Protein AF-A0A3A6TSB0-F1 (afdb_monomer_lite)

Sequence (79 aa):
MPNIEPLTRVATVFAHWRINKPSRGTKIPNTLREQATSLLEHYSSSQICTALRISGSQFKQWCQVSNSAESITDFIELP

pLDDT: mean 76.09, std 13.25, range [40.59, 89.19]

Structure (mmCIF, N/CA/C/O backbone):
data_AF-A0A3A6TSB0-F1
#
_entry.id   AF-A0A3A6TSB0-F1
#
loop_
_atom_site.group_PDB
_atom_site.id
_atom_site.type_symbol
_atom_site.label_atom_id
_atom_site.label_alt_id
_atom_site.label_comp_id
_atom_site.label_asym_id
_atom_site.label_entity_id
_atom_site.label_seq_id
_atom_site.pdbx_PDB_ins_code
_atom_site.Cartn_x
_atom_site.Cartn_y
_atom_site.Cartn_z
_atom_site.occupancy
_atom_site.B_iso_or_equiv
_atom_site.auth_seq_id
_atom_site.auth_comp_id
_atom_site.auth_asym_id
_atom_site.auth_atom_id
_atom_site.pdbx_PDB_model_num
ATOM 1 N N . MET A 1 1 ? -5.512 -18.969 12.804 1.00 40.59 1 MET A N 1
ATOM 2 C CA . MET A 1 1 ? -4.482 -18.945 11.744 1.00 40.59 1 MET A CA 1
ATOM 3 C C . MET A 1 1 ? -4.729 -17.701 10.914 1.00 40.59 1 MET A C 1
ATOM 5 O O . MET A 1 1 ? -5.799 -17.626 10.322 1.00 40.59 1 MET A O 1
ATOM 9 N N . PRO A 1 2 ? -3.862 -16.677 10.954 1.00 49.59 2 PRO A N 1
ATOM 10 C CA . PRO A 1 2 ? -4.091 -15.489 10.152 1.00 49.59 2 PRO A CA 1
ATOM 11 C C . PRO A 1 2 ? -3.947 -15.907 8.688 1.00 49.59 2 PRO A C 1
ATOM 13 O O . PRO A 1 2 ? -2.937 -16.472 8.279 1.00 49.59 2 PRO A O 1
ATOM 16 N N . ASN A 1 3 ? -5.011 -15.704 7.930 1.00 56.31 3 ASN A N 1
ATOM 17 C CA . ASN A 1 3 ? -5.084 -15.938 6.501 1.00 56.31 3 ASN A CA 1
ATOM 18 C C . ASN A 1 3 ? -4.130 -14.933 5.824 1.00 56.31 3 ASN A C 1
ATOM 20 O O . ASN A 1 3 ? -4.553 -13.838 5.502 1.00 56.31 3 ASN A O 1
ATOM 24 N N . ILE A 1 4 ? -2.818 -15.193 5.754 1.00 60.00 4 ILE A N 1
ATOM 25 C CA . ILE A 1 4 ? -1.796 -14.243 5.237 1.00 60.00 4 ILE A CA 1
ATOM 26 C C . ILE A 1 4 ? -1.561 -14.430 3.718 1.00 60.00 4 ILE A C 1
ATOM 28 O O . ILE A 1 4 ? -0.808 -13.680 3.088 1.00 60.00 4 ILE A O 1
ATOM 32 N N . GLU A 1 5 ? -2.226 -15.405 3.096 1.00 76.94 5 GLU A N 1
ATOM 33 C CA . GLU A 1 5 ? -2.038 -15.743 1.679 1.00 76.94 5 GLU A CA 1
ATOM 34 C C . GLU A 1 5 ? -2.354 -14.594 0.701 1.00 76.94 5 GLU A C 1
ATOM 36 O O . GLU A 1 5 ? -1.520 -14.320 -0.169 1.00 76.94 5 GLU A O 1
ATOM 41 N N . PRO A 1 6 ? -3.477 -13.854 0.840 1.00 80.00 6 PRO A N 1
ATOM 42 C CA . PRO A 1 6 ? -3.818 -12.769 -0.083 1.00 80.00 6 PRO A CA 1
ATOM 43 C C . PRO A 1 6 ? -2.789 -11.637 -0.044 1.00 80.00 6 PRO A C 1
ATOM 45 O O . PRO A 1 6 ? -2.333 -11.154 -1.081 1.00 80.00 6 PRO A O 1
ATOM 48 N N . LEU A 1 7 ? -2.375 -11.251 1.165 1.00 83.44 7 LEU A N 1
ATOM 49 C CA . LEU A 1 7 ? -1.450 -10.147 1.386 1.00 83.44 7 LEU A CA 1
ATOM 50 C C . LEU A 1 7 ? -0.051 -10.460 0.839 1.00 83.44 7 LEU A C 1
ATOM 52 O O . LEU A 1 7 ? 0.550 -9.630 0.157 1.00 83.44 7 LEU A O 1
ATOM 56 N N . THR A 1 8 ? 0.447 -11.673 1.090 1.00 84.44 8 THR A N 1
ATOM 57 C CA . THR A 1 8 ? 1.760 -12.126 0.596 1.00 84.44 8 THR A CA 1
ATOM 58 C C . THR A 1 8 ? 1.775 -12.245 -0.919 1.00 84.44 8 THR A C 1
ATOM 60 O O . THR A 1 8 ? 2.746 -11.839 -1.567 1.00 84.44 8 THR A O 1
ATOM 63 N N . ARG A 1 9 ? 0.685 -12.746 -1.509 1.00 86.50 9 ARG A N 1
ATOM 64 C CA . ARG A 1 9 ? 0.545 -12.829 -2.962 1.00 86.50 9 ARG A CA 1
ATOM 65 C C . ARG A 1 9 ? 0.623 -11.442 -3.589 1.00 86.50 9 ARG A C 1
ATOM 67 O O . ARG A 1 9 ? 1.468 -11.230 -4.455 1.00 86.50 9 ARG A O 1
ATOM 74 N N . VAL A 1 10 ? -0.173 -10.481 -3.114 1.00 86.81 10 VAL A N 1
ATOM 75 C CA . VAL A 1 10 ? -0.140 -9.100 -3.628 1.00 86.81 10 VAL A CA 1
ATOM 76 C C . VAL A 1 10 ? 1.238 -8.469 -3.413 1.00 86.81 10 VAL A C 1
ATOM 78 O O . VAL A 1 10 ? 1.796 -7.896 -4.349 1.00 86.81 10 VAL A O 1
ATOM 81 N N . ALA A 1 11 ? 1.851 -8.642 -2.238 1.00 86.56 11 ALA A N 1
ATOM 82 C CA . ALA A 1 11 ? 3.211 -8.167 -1.974 1.00 86.56 11 ALA A CA 1
ATOM 83 C C . ALA A 1 11 ? 4.241 -8.735 -2.972 1.00 86.56 11 ALA A C 1
ATOM 85 O O . ALA A 1 11 ? 5.122 -8.005 -3.437 1.00 86.56 11 ALA A O 1
ATOM 86 N N . THR A 1 12 ? 4.091 -10.002 -3.364 1.00 87.44 12 THR A N 1
ATOM 87 C CA . THR A 1 12 ? 4.941 -10.660 -4.367 1.00 87.44 12 THR A CA 1
ATOM 88 C C . THR A 1 12 ? 4.741 -10.057 -5.756 1.00 87.44 12 THR A C 1
ATOM 90 O O . THR A 1 12 ? 5.725 -9.743 -6.426 1.00 87.44 12 THR A O 1
ATOM 93 N N . VAL A 1 13 ? 3.497 -9.797 -6.176 1.00 87.19 13 VAL A N 1
ATOM 94 C CA . VAL A 1 13 ? 3.231 -9.123 -7.463 1.00 87.19 13 VAL A CA 1
ATOM 95 C C . VAL A 1 13 ? 3.815 -7.703 -7.463 1.00 87.19 13 VAL A C 1
ATOM 97 O O . VAL A 1 13 ? 4.446 -7.297 -8.439 1.00 87.19 13 VAL A O 1
ATOM 100 N N . PHE A 1 14 ? 3.703 -6.964 -6.353 1.00 86.44 14 PHE A N 1
ATOM 101 C CA . PHE A 1 14 ? 4.346 -5.653 -6.193 1.00 86.44 14 PHE A CA 1
ATOM 102 C C . PHE A 1 14 ? 5.874 -5.738 -6.294 1.00 86.44 14 PHE A C 1
ATOM 104 O O . PHE A 1 14 ? 6.501 -4.876 -6.916 1.00 86.44 14 PHE A O 1
ATOM 111 N N . ALA A 1 15 ? 6.490 -6.759 -5.693 1.00 86.62 15 ALA A N 1
ATOM 112 C CA . ALA A 1 15 ? 7.926 -6.995 -5.802 1.00 86.62 15 ALA A CA 1
ATOM 113 C C . ALA A 1 15 ? 8.334 -7.307 -7.252 1.00 86.62 15 ALA A C 1
ATOM 115 O O . ALA A 1 15 ? 9.239 -6.659 -7.778 1.00 86.62 15 ALA A O 1
ATOM 116 N N . HIS A 1 16 ? 7.613 -8.206 -7.927 1.00 86.56 16 HIS A N 1
ATOM 117 C CA . HIS A 1 16 ? 7.826 -8.529 -9.341 1.00 86.56 16 HIS A CA 1
ATOM 118 C C . HIS A 1 16 ? 7.691 -7.304 -10.245 1.00 86.56 16 HIS A C 1
ATOM 120 O O . HIS A 1 16 ? 8.526 -7.094 -11.126 1.00 86.56 16 HIS A O 1
ATOM 126 N N . TRP A 1 17 ? 6.679 -6.468 -10.012 1.00 84.44 17 TRP A N 1
ATOM 127 C CA . TRP A 1 17 ? 6.492 -5.229 -10.759 1.00 84.44 17 TRP A CA 1
ATOM 128 C C . TRP A 1 17 ? 7.637 -4.239 -10.535 1.00 84.44 17 TRP A C 1
ATOM 130 O O . TRP A 1 17 ? 8.086 -3.612 -11.490 1.00 84.44 17 TRP A O 1
ATOM 140 N N . ARG A 1 18 ? 8.159 -4.111 -9.306 1.00 83.12 18 ARG A N 1
ATOM 141 C CA . ARG A 1 18 ? 9.326 -3.251 -9.034 1.00 83.12 18 ARG A CA 1
ATOM 142 C C . ARG A 1 18 ? 10.569 -3.711 -9.790 1.00 83.12 18 ARG A C 1
ATOM 144 O O . ARG A 1 18 ? 11.311 -2.859 -10.268 1.00 83.12 18 ARG A O 1
ATOM 151 N N . ILE A 1 19 ? 10.784 -5.023 -9.885 1.00 83.88 19 ILE A N 1
ATOM 152 C CA . ILE A 1 19 ? 11.921 -5.614 -10.607 1.00 83.88 19 ILE A CA 1
ATOM 153 C C . ILE A 1 19 ? 11.764 -5.404 -12.119 1.00 83.88 19 ILE A C 1
ATOM 155 O O . ILE A 1 19 ? 12.725 -5.053 -12.792 1.00 83.88 19 ILE A O 1
ATOM 159 N N . ASN A 1 20 ? 10.543 -5.546 -12.639 1.00 82.06 20 ASN A N 1
ATOM 160 C CA . ASN A 1 20 ? 10.223 -5.369 -14.060 1.00 82.06 20 ASN A CA 1
ATOM 161 C C . ASN A 1 20 ? 9.864 -3.919 -14.436 1.00 82.06 20 ASN A C 1
ATOM 163 O O . ASN A 1 20 ? 9.332 -3.670 -15.519 1.00 82.06 20 ASN A O 1
ATOM 167 N N . LYS A 1 21 ? 10.102 -2.943 -13.551 1.00 77.38 21 LYS A N 1
ATOM 168 C CA . LYS A 1 21 ? 9.688 -1.556 -13.778 1.00 77.38 21 LYS A CA 1
ATOM 169 C C . LYS A 1 21 ? 10.529 -0.933 -14.906 1.00 77.38 21 LYS A C 1
ATOM 171 O O . LYS A 1 21 ? 11.739 -0.804 -14.741 1.00 77.38 21 LYS A O 1
ATOM 176 N N . PRO A 1 22 ? 9.907 -0.448 -15.998 1.00 67.00 22 PRO A N 1
ATOM 177 C CA . PRO A 1 22 ? 10.639 0.024 -17.176 1.00 67.00 22 PRO A CA 1
ATOM 178 C C . PRO A 1 22 ? 11.374 1.356 -16.961 1.00 67.00 22 PRO A C 1
ATOM 180 O O . PRO A 1 22 ? 12.306 1.666 -17.694 1.00 67.00 22 PRO A O 1
ATOM 183 N N . SER A 1 23 ? 10.985 2.176 -15.975 1.00 67.25 23 SER A N 1
ATOM 184 C CA . SER A 1 23 ? 11.683 3.437 -15.688 1.00 67.25 23 SER A CA 1
ATOM 185 C C . SER A 1 23 ? 11.393 3.949 -14.281 1.00 67.25 23 SER A C 1
ATOM 187 O O . SER A 1 23 ? 10.276 3.779 -13.807 1.00 67.25 23 SER A O 1
ATOM 189 N N . ARG A 1 24 ? 12.335 4.623 -13.596 1.00 62.66 24 ARG A N 1
ATOM 190 C CA . ARG A 1 24 ? 12.202 5.040 -12.173 1.00 62.66 24 ARG A CA 1
ATOM 191 C C . ARG A 1 24 ? 10.942 5.875 -11.857 1.00 62.66 24 ARG A C 1
ATOM 193 O O . ARG A 1 24 ? 10.466 5.822 -10.723 1.00 62.66 24 ARG A O 1
ATOM 200 N N . GLY A 1 25 ? 10.328 6.525 -12.846 1.00 64.62 25 GLY A N 1
ATOM 201 C CA . GLY A 1 25 ? 9.096 7.317 -12.708 1.00 64.62 25 GLY A CA 1
ATOM 202 C C . GLY A 1 25 ? 7.772 6.592 -12.988 1.00 64.62 25 GLY A C 1
ATOM 203 O O . GLY A 1 25 ? 6.717 7.193 -12.798 1.00 64.62 25 GLY A O 1
ATOM 204 N N . THR A 1 26 ? 7.775 5.324 -13.421 1.00 67.25 26 THR A N 1
ATOM 205 C CA . THR A 1 26 ? 6.521 4.633 -13.775 1.00 67.25 26 THR A CA 1
ATOM 206 C C . THR A 1 26 ? 5.616 4.505 -12.552 1.00 67.25 26 THR A C 1
ATOM 208 O O . THR A 1 26 ? 6.021 3.969 -11.511 1.00 67.25 26 THR A O 1
ATOM 211 N N . LYS A 1 27 ? 4.3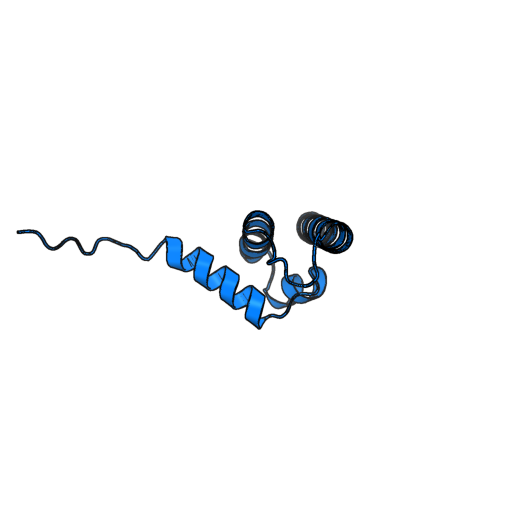98 5.039 -12.682 1.00 72.81 27 LYS A N 1
ATOM 212 C CA . LYS A 1 27 ? 3.341 4.952 -11.675 1.00 72.81 27 LYS A CA 1
ATOM 213 C C . LYS A 1 27 ? 2.956 3.486 -11.471 1.00 72.81 27 LYS A C 1
ATOM 215 O O . LYS A 1 27 ? 2.954 2.715 -12.426 1.00 72.81 27 LYS A O 1
ATOM 220 N N . ILE A 1 28 ? 2.608 3.118 -10.238 1.00 82.06 28 ILE A N 1
ATOM 221 C CA . ILE A 1 28 ? 2.058 1.787 -9.950 1.00 82.06 28 ILE A CA 1
ATOM 222 C C . ILE A 1 28 ? 0.781 1.623 -10.786 1.00 82.06 28 ILE A C 1
ATOM 224 O O . ILE A 1 28 ? -0.055 2.536 -10.729 1.00 82.06 28 ILE A O 1
ATOM 228 N N . PRO A 1 29 ? 0.648 0.546 -11.580 1.00 82.69 29 PRO A N 1
ATOM 229 C CA . PRO A 1 29 ? -0.512 0.314 -12.429 1.00 82.69 29 PRO A CA 1
ATOM 230 C C . PRO A 1 29 ? -1.781 0.204 -11.586 1.00 82.69 29 PRO A C 1
ATOM 232 O O . PRO A 1 29 ? -1.738 -0.263 -10.448 1.00 82.69 29 PRO A O 1
ATOM 235 N N . ASN A 1 30 ? -2.906 0.644 -12.148 1.00 81.56 30 ASN A N 1
ATOM 236 C CA . ASN A 1 30 ? -4.186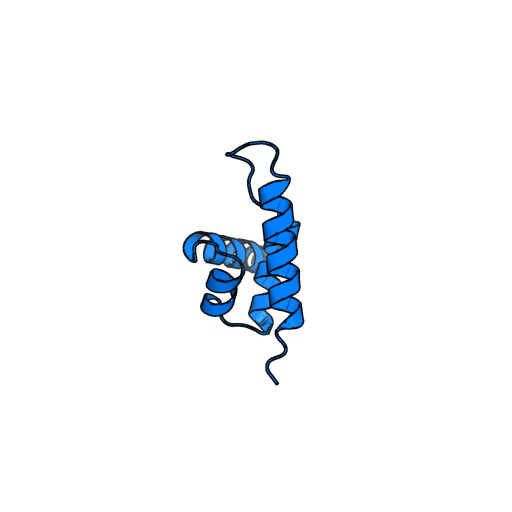 0.674 -11.438 1.00 81.56 30 ASN A CA 1
ATOM 237 C C . ASN A 1 30 ? -4.604 -0.715 -10.944 1.00 81.56 30 ASN A C 1
ATOM 239 O O . ASN A 1 30 ? -5.035 -0.825 -9.807 1.00 81.56 30 ASN A O 1
ATOM 243 N N . THR A 1 31 ? -4.317 -1.770 -11.710 1.00 83.19 31 THR A N 1
ATOM 244 C CA . THR A 1 31 ? -4.570 -3.165 -11.314 1.00 83.19 31 THR A CA 1
ATOM 245 C C . THR A 1 31 ? -3.926 -3.536 -9.974 1.00 83.19 31 THR A C 1
ATOM 247 O O . THR A 1 31 ? -4.538 -4.196 -9.142 1.00 83.19 31 THR A O 1
ATOM 250 N N . LEU A 1 32 ? -2.696 -3.075 -9.714 1.00 84.81 32 LEU A N 1
ATOM 251 C CA . LEU A 1 32 ? -2.022 -3.292 -8.430 1.00 84.81 32 LEU A CA 1
ATOM 252 C C . LEU A 1 32 ? -2.624 -2.448 -7.305 1.00 84.81 32 LEU A C 1
ATOM 254 O O . LEU A 1 32 ? -2.640 -2.881 -6.154 1.00 84.81 32 LEU A O 1
ATOM 258 N N . ARG A 1 33 ? -3.110 -1.245 -7.623 1.00 86.94 33 ARG A N 1
ATOM 259 C CA . ARG A 1 33 ? -3.781 -0.382 -6.643 1.00 86.94 33 ARG A CA 1
ATOM 260 C C . ARG A 1 33 ? -5.100 -0.997 -6.207 1.00 86.94 33 ARG A C 1
ATOM 262 O O . ARG A 1 33 ? -5.323 -1.078 -5.011 1.00 86.94 33 ARG A O 1
ATOM 269 N N . GLU A 1 34 ? -5.896 -1.485 -7.152 1.00 85.62 34 GLU A N 1
ATOM 270 C CA . GLU A 1 34 ? -7.169 -2.168 -6.899 1.00 85.62 34 GLU A CA 1
ATOM 271 C C . GLU A 1 34 ? -6.975 -3.412 -6.030 1.00 85.62 34 GLU A C 1
ATOM 273 O O . GLU A 1 34 ? -7.691 -3.603 -5.049 1.00 85.62 34 GLU A O 1
ATOM 278 N N . GLN A 1 35 ? -5.946 -4.219 -6.314 1.00 85.62 35 GLN A N 1
ATOM 279 C CA . GLN A 1 35 ? -5.611 -5.354 -5.451 1.00 85.62 35 GLN A CA 1
ATOM 280 C C . GLN A 1 35 ? -5.222 -4.912 -4.039 1.00 85.62 35 GLN A C 1
ATOM 282 O O . GLN A 1 35 ? -5.616 -5.549 -3.068 1.00 85.62 35 GLN A O 1
ATOM 287 N N . ALA A 1 36 ? -4.478 -3.814 -3.901 1.00 86.56 36 ALA A N 1
ATOM 288 C CA . ALA A 1 36 ? -4.122 -3.282 -2.593 1.00 86.56 36 ALA A CA 1
ATOM 289 C C . ALA A 1 36 ? -5.338 -2.713 -1.838 1.00 86.56 36 ALA A C 1
ATOM 291 O O . ALA A 1 36 ? -5.419 -2.878 -0.623 1.00 86.56 36 ALA A O 1
ATOM 292 N N . THR A 1 37 ? -6.276 -2.052 -2.523 1.00 85.88 37 THR A N 1
ATOM 293 C CA . THR A 1 37 ? -7.490 -1.496 -1.905 1.00 85.88 37 THR A CA 1
ATOM 294 C C . THR A 1 37 ? -8.514 -2.575 -1.565 1.00 85.88 37 THR A C 1
ATOM 296 O O . THR A 1 37 ? -9.176 -2.451 -0.545 1.00 85.88 37 THR A O 1
ATOM 299 N N . SER A 1 38 ? -8.610 -3.659 -2.341 1.00 85.25 38 SER A N 1
ATOM 300 C CA . SER A 1 38 ? -9.483 -4.799 -2.012 1.00 85.25 38 SER A CA 1
ATOM 301 C C . SER A 1 38 ? -9.009 -5.543 -0.755 1.00 85.25 38 SER A C 1
ATOM 303 O O . SER A 1 38 ? -9.815 -6.003 0.044 1.00 85.25 38 SER A O 1
ATOM 305 N N . LEU A 1 39 ? -7.699 -5.555 -0.475 1.00 85.00 39 LEU A N 1
ATOM 306 C CA . LEU A 1 39 ? -7.187 -6.067 0.803 1.00 85.00 39 LEU A CA 1
ATOM 307 C C . LEU A 1 39 ? -7.698 -5.271 2.016 1.00 85.00 39 LEU A C 1
ATOM 309 O O . LEU A 1 39 ? -7.669 -5.791 3.130 1.00 85.00 39 LEU A O 1
ATOM 313 N N . LEU A 1 40 ? -8.177 -4.037 1.835 1.00 83.88 40 LEU A N 1
ATOM 314 C CA . LEU A 1 40 ? -8.713 -3.227 2.929 1.00 83.88 40 LEU A CA 1
ATOM 315 C C . LEU A 1 40 ? -9.991 -3.826 3.544 1.00 83.88 40 LEU A C 1
ATOM 317 O O . LEU A 1 40 ? -10.310 -3.516 4.688 1.00 83.88 40 LEU A O 1
ATOM 321 N N . GLU A 1 41 ? -10.691 -4.705 2.821 1.00 82.38 41 GLU A N 1
ATOM 322 C CA . GLU A 1 41 ? -11.878 -5.417 3.321 1.00 82.38 41 GLU A CA 1
ATOM 323 C C . GLU A 1 41 ? -11.533 -6.440 4.416 1.00 82.38 41 GLU A C 1
ATOM 325 O O . GLU A 1 41 ? -12.382 -6.819 5.222 1.00 82.38 41 GLU A O 1
ATOM 330 N N . HIS A 1 42 ? -10.274 -6.886 4.466 1.00 83.50 42 HIS A N 1
ATOM 331 C CA . HIS A 1 42 ? -9.827 -7.964 5.352 1.00 83.50 42 HIS A CA 1
ATOM 332 C C . HIS A 1 42 ? -8.621 -7.597 6.226 1.00 83.50 42 HIS A C 1
ATOM 334 O O . HIS A 1 42 ? -8.361 -8.273 7.224 1.00 83.50 42 HIS A O 1
ATOM 340 N N . TYR A 1 43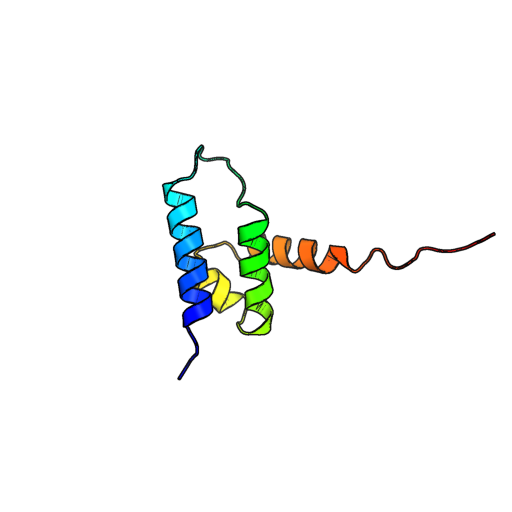 ? -7.881 -6.542 5.879 1.00 84.88 43 TYR A N 1
ATOM 341 C CA . TYR A 1 43 ? -6.677 -6.114 6.587 1.00 84.88 43 TYR A CA 1
ATOM 342 C C . TYR A 1 43 ? -6.686 -4.616 6.854 1.00 84.88 43 TYR A C 1
ATOM 344 O O . TYR A 1 43 ? -7.200 -3.810 6.082 1.00 84.88 43 TYR A O 1
ATOM 352 N N . SER A 1 44 ? -6.010 -4.222 7.931 1.00 85.38 44 SER A N 1
ATOM 353 C CA . SER A 1 44 ? -5.794 -2.807 8.215 1.00 85.38 44 SER A CA 1
ATOM 354 C C . SER A 1 44 ? -4.813 -2.174 7.222 1.00 85.38 44 SER A C 1
ATOM 356 O O . SER A 1 44 ? -3.835 -2.795 6.789 1.00 85.38 44 SER A O 1
ATOM 358 N N . SER A 1 45 ? -4.994 -0.882 6.942 1.00 85.06 45 SER A N 1
ATOM 359 C CA . SER A 1 45 ? -4.099 -0.102 6.077 1.00 85.06 45 SER A CA 1
ATOM 360 C C . SER A 1 45 ? -2.632 -0.192 6.500 1.00 85.06 45 SER A C 1
ATOM 362 O O . SER A 1 45 ? -1.747 -0.197 5.650 1.00 85.06 45 SER A O 1
ATOM 364 N N . SER A 1 46 ? -2.360 -0.289 7.806 1.00 84.81 46 SER A N 1
ATOM 365 C CA . SER A 1 46 ? -1.001 -0.408 8.345 1.00 84.81 46 SER A CA 1
ATOM 366 C C . SER A 1 46 ? -0.347 -1.745 7.972 1.00 84.81 46 SER A C 1
ATOM 368 O O . SER A 1 46 ? 0.798 -1.769 7.510 1.00 84.81 46 SER A O 1
ATOM 370 N N . GLN A 1 47 ? -1.090 -2.854 8.083 1.00 86.19 47 GLN A N 1
ATOM 371 C CA . GLN A 1 47 ? -0.618 -4.182 7.669 1.00 86.19 47 GLN A CA 1
ATOM 372 C C . GLN A 1 47 ? -0.340 -4.225 6.164 1.00 86.19 47 GLN A C 1
ATOM 374 O O . GLN A 1 47 ? 0.704 -4.725 5.744 1.00 86.19 47 GLN A O 1
ATOM 379 N N . ILE A 1 48 ? -1.229 -3.631 5.365 1.00 87.56 48 ILE A N 1
ATOM 380 C CA . ILE A 1 48 ? -1.081 -3.541 3.909 1.00 87.56 48 ILE A CA 1
ATOM 381 C C . ILE A 1 48 ? 0.142 -2.696 3.548 1.00 87.56 48 ILE A C 1
ATOM 383 O O . ILE A 1 48 ? 1.007 -3.149 2.801 1.00 87.56 48 ILE A O 1
ATOM 387 N N . CYS A 1 49 ? 0.280 -1.499 4.118 1.00 89.19 49 CYS A N 1
ATOM 388 C CA . CYS A 1 49 ? 1.416 -0.621 3.831 1.00 89.19 49 CYS A CA 1
ATOM 389 C C . CYS A 1 49 ? 2.756 -1.271 4.189 1.00 89.19 49 CYS A C 1
ATOM 391 O O . CYS A 1 49 ? 3.712 -1.178 3.413 1.00 89.19 49 CYS A O 1
ATOM 393 N N . THR A 1 50 ? 2.806 -1.965 5.328 1.00 86.56 50 THR A N 1
ATOM 394 C CA . THR A 1 50 ? 4.004 -2.676 5.789 1.00 86.56 50 THR A CA 1
ATOM 395 C C . THR A 1 50 ? 4.358 -3.825 4.846 1.00 86.56 50 THR A C 1
ATOM 397 O O . THR A 1 50 ? 5.501 -3.912 4.396 1.00 86.56 50 THR A O 1
ATOM 400 N N . ALA A 1 51 ? 3.386 -4.661 4.470 1.00 86.12 51 ALA A N 1
ATOM 401 C CA . ALA A 1 51 ? 3.622 -5.805 3.590 1.00 86.12 51 ALA A CA 1
ATOM 402 C C . ALA A 1 51 ? 3.963 -5.394 2.148 1.00 86.12 51 ALA A C 1
ATOM 404 O O . ALA A 1 51 ? 4.889 -5.934 1.544 1.00 86.12 51 ALA A O 1
ATOM 405 N N . LEU A 1 52 ? 3.261 -4.402 1.594 1.00 84.88 52 LEU A N 1
ATOM 406 C CA . LEU A 1 52 ? 3.488 -3.931 0.227 1.00 84.88 52 LEU A CA 1
ATOM 407 C C . LEU A 1 52 ? 4.697 -2.982 0.127 1.00 84.88 52 LEU A C 1
ATOM 409 O O . LEU A 1 52 ? 5.151 -2.686 -0.984 1.00 84.88 52 LEU A O 1
ATOM 413 N N . ARG A 1 53 ? 5.255 -2.517 1.258 1.00 84.69 53 ARG A N 1
ATOM 414 C CA . ARG A 1 53 ? 6.324 -1.499 1.346 1.00 84.69 53 ARG A CA 1
ATOM 415 C C . ARG A 1 53 ? 5.966 -0.228 0.571 1.00 84.69 53 ARG A C 1
ATOM 417 O O . ARG A 1 53 ? 6.733 0.247 -0.272 1.00 84.69 53 ARG A O 1
ATOM 424 N N . ILE A 1 54 ? 4.763 0.283 0.811 1.00 83.94 54 ILE A N 1
ATOM 425 C CA . ILE A 1 54 ? 4.229 1.501 0.187 1.00 83.94 54 ILE A CA 1
ATOM 426 C C . ILE A 1 54 ? 3.974 2.568 1.250 1.00 83.94 54 ILE A C 1
ATOM 428 O O . ILE A 1 54 ? 3.708 2.261 2.409 1.00 83.94 54 ILE A O 1
ATOM 432 N N . SER A 1 55 ? 4.053 3.837 0.857 1.00 84.44 55 SER A N 1
ATOM 433 C CA . SER A 1 55 ? 3.733 4.946 1.753 1.00 84.44 55 SER A CA 1
ATOM 434 C C . SER A 1 55 ? 2.234 4.973 2.048 1.00 84.44 55 SER A C 1
ATOM 436 O O . SER A 1 55 ? 1.426 4.960 1.117 1.00 84.44 55 SER A O 1
ATOM 438 N N . GLY A 1 56 ? 1.864 5.102 3.325 1.00 80.75 56 GLY A N 1
ATOM 439 C CA . GLY A 1 56 ? 0.460 5.213 3.738 1.00 80.75 56 GLY A CA 1
ATOM 440 C C . GLY A 1 56 ? -0.280 6.384 3.087 1.00 80.75 56 GLY A C 1
ATOM 441 O O . GLY A 1 56 ? -1.465 6.273 2.798 1.00 80.75 56 GLY A O 1
ATOM 442 N N . SER A 1 57 ? 0.426 7.471 2.763 1.00 82.19 57 SER A N 1
ATOM 443 C CA . SER A 1 57 ? -0.112 8.597 1.992 1.00 82.19 57 SER A CA 1
ATOM 444 C C . SER A 1 57 ? -0.516 8.206 0.566 1.00 82.19 57 SER A C 1
ATOM 446 O O . SER A 1 57 ? -1.624 8.526 0.142 1.00 82.19 57 SER A O 1
ATOM 448 N N . GLN A 1 58 ? 0.332 7.465 -0.158 1.00 83.31 58 GLN A N 1
ATOM 449 C CA . GLN A 1 58 ? -0.005 6.962 -1.495 1.00 83.31 58 GLN A CA 1
ATOM 450 C C . GLN A 1 58 ? -1.142 5.945 -1.445 1.00 83.31 58 GLN A C 1
ATOM 452 O O . GLN A 1 58 ? -2.047 5.998 -2.270 1.00 83.31 58 GLN A O 1
ATOM 457 N N . PHE A 1 59 ? -1.124 5.054 -0.456 1.00 86.25 59 PHE A N 1
ATOM 458 C CA . PHE A 1 59 ? -2.182 4.067 -0.281 1.00 86.25 59 PHE A CA 1
ATOM 459 C C . PHE A 1 59 ? -3.536 4.722 0.028 1.00 86.25 59 PHE A C 1
ATOM 461 O O . PHE A 1 59 ? -4.542 4.390 -0.593 1.00 86.25 59 PHE A O 1
ATOM 468 N N . LYS A 1 60 ? -3.551 5.730 0.911 1.00 84.62 60 LYS A N 1
ATOM 469 C CA . LYS A 1 60 ? -4.743 6.535 1.204 1.00 84.62 60 LYS A CA 1
ATOM 470 C C . LYS A 1 60 ? -5.286 7.212 -0.053 1.00 84.62 60 LYS A C 1
ATOM 472 O O . LYS A 1 60 ? -6.494 7.209 -0.261 1.00 84.62 60 LYS A O 1
ATOM 477 N N . GLN A 1 61 ? -4.409 7.741 -0.908 1.00 84.44 61 GLN A N 1
ATOM 478 C CA . GLN A 1 61 ? -4.815 8.325 -2.185 1.00 84.44 61 GLN A CA 1
ATOM 479 C C . GLN A 1 61 ? -5.471 7.282 -3.104 1.00 84.44 61 GLN A C 1
ATOM 481 O O . GLN A 1 61 ? -6.443 7.599 -3.778 1.00 84.44 61 GLN A O 1
ATOM 486 N N . TRP A 1 62 ? -4.999 6.032 -3.114 1.00 86.31 62 TRP A N 1
ATOM 487 C CA . TRP A 1 62 ? -5.634 4.962 -3.895 1.00 86.31 62 TRP A CA 1
ATOM 488 C C . TRP A 1 62 ? -7.008 4.582 -3.342 1.00 86.31 62 TRP A C 1
ATOM 490 O O . TRP A 1 62 ? -7.943 4.485 -4.126 1.00 86.31 62 TRP A O 1
ATOM 500 N N . CYS A 1 63 ? -7.151 4.467 -2.016 1.00 81.56 63 CYS A N 1
ATOM 501 C CA . CYS A 1 63 ? -8.450 4.241 -1.368 1.00 81.56 63 CYS A CA 1
ATOM 502 C C . CYS A 1 63 ? -9.454 5.374 -1.615 1.00 81.56 63 CYS A C 1
ATOM 504 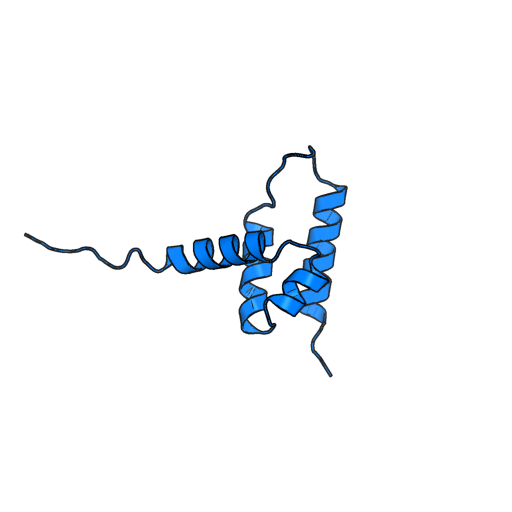O O . CYS A 1 63 ? -10.655 5.130 -1.688 1.00 81.56 63 CYS A O 1
ATOM 506 N N . GLN A 1 64 ? -8.983 6.619 -1.699 1.00 80.19 64 GLN A N 1
ATOM 507 C CA . GLN A 1 64 ? -9.840 7.758 -2.021 1.00 80.19 64 GLN A CA 1
ATOM 508 C C . GLN A 1 64 ? -10.271 7.731 -3.481 1.00 80.19 64 GLN A C 1
ATOM 510 O O . GLN A 1 64 ? -11.439 7.950 -3.753 1.00 80.19 64 GLN A O 1
ATOM 515 N N . VAL A 1 65 ? -9.365 7.416 -4.410 1.00 74.19 65 VAL A N 1
ATOM 516 C CA . VAL A 1 65 ? -9.711 7.277 -5.833 1.00 74.19 65 VAL A CA 1
ATOM 517 C C . VAL A 1 65 ? -10.684 6.114 -6.053 1.00 74.19 65 VAL A C 1
ATOM 519 O O . VAL A 1 65 ? -11.602 6.259 -6.853 1.00 74.19 65 VAL A O 1
ATOM 522 N N . SER A 1 66 ? -10.534 5.000 -5.326 1.00 66.00 66 SER A N 1
ATOM 523 C CA . SER A 1 66 ? -11.471 3.874 -5.407 1.00 66.00 66 SER A CA 1
ATOM 524 C C . SER A 1 66 ? -12.841 4.202 -4.801 1.00 66.00 66 SER A C 1
ATOM 526 O O . SER A 1 66 ? -13.845 3.858 -5.403 1.00 66.00 66 SER A O 1
ATOM 528 N N . ASN A 1 67 ? -12.903 4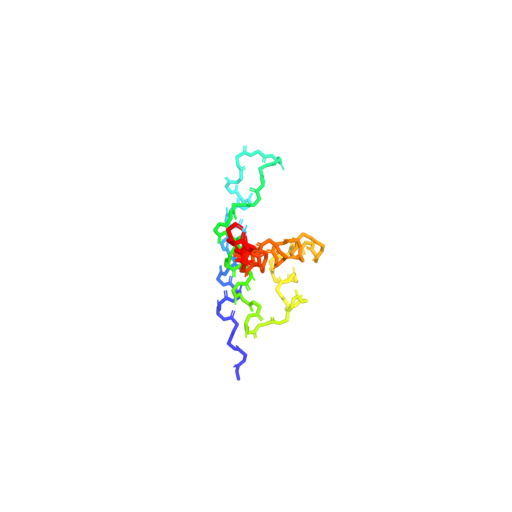.917 -3.669 1.00 60.84 67 ASN A N 1
ATOM 529 C CA . ASN A 1 67 ? -14.180 5.376 -3.092 1.00 60.84 67 ASN A CA 1
ATOM 530 C C . ASN A 1 67 ? -14.832 6.505 -3.904 1.00 60.84 67 ASN A C 1
ATOM 532 O O . ASN A 1 67 ? -16.052 6.604 -3.962 1.00 60.84 67 ASN A O 1
ATOM 536 N N . SER A 1 68 ? -14.040 7.367 -4.548 1.00 54.44 68 SER A N 1
ATOM 537 C CA . SER A 1 68 ? -14.568 8.445 -5.392 1.00 54.44 68 SER A CA 1
ATOM 538 C C . SER A 1 68 ? -15.265 7.930 -6.648 1.00 54.44 68 SER A C 1
ATOM 540 O O . SER A 1 68 ? -16.016 8.694 -7.248 1.00 54.44 68 SER A O 1
ATOM 542 N N . ALA A 1 69 ? -15.056 6.670 -7.043 1.00 51.47 69 ALA A N 1
ATOM 543 C CA . ALA A 1 69 ? -15.786 6.072 -8.156 1.00 51.47 69 ALA A CA 1
ATOM 544 C C . ALA A 1 69 ? -17.283 5.863 -7.848 1.00 51.47 69 ALA A C 1
ATOM 546 O O . ALA A 1 69 ? -18.075 5.808 -8.782 1.00 51.47 69 ALA A O 1
ATOM 547 N N . GLU A 1 70 ? -17.686 5.821 -6.571 1.00 48.12 70 GLU A N 1
ATOM 548 C CA . GLU A 1 70 ? -19.093 5.665 -6.159 1.00 48.12 70 GLU A CA 1
ATOM 549 C C . GLU A 1 70 ? -19.778 6.990 -5.783 1.00 48.12 70 GLU A C 1
ATOM 551 O O . GLU A 1 70 ? -20.958 7.006 -5.451 1.00 48.12 70 GLU A O 1
ATOM 556 N N . SER A 1 71 ? -19.077 8.126 -5.885 1.00 45.41 71 SER A N 1
ATOM 557 C CA . SER A 1 71 ? -19.621 9.443 -5.521 1.00 45.41 71 SER A CA 1
ATOM 558 C C . SER A 1 71 ? -19.810 10.374 -6.722 1.00 45.41 71 SER A C 1
ATOM 560 O O . SER A 1 71 ? -19.657 11.589 -6.599 1.00 45.41 71 SER A O 1
ATOM 562 N N . ILE A 1 72 ? -20.175 9.815 -7.877 1.00 54.50 72 ILE A N 1
ATOM 563 C CA . ILE A 1 72 ? -21.003 10.539 -8.851 1.00 54.50 72 ILE A CA 1
ATOM 564 C C . ILE A 1 72 ? -22.401 9.915 -8.800 1.00 54.50 72 ILE A C 1
ATOM 566 O O . ILE A 1 72 ? -22.942 9.446 -9.792 1.00 54.50 72 ILE A O 1
ATOM 570 N N . THR A 1 73 ? -22.971 9.859 -7.597 1.00 50.97 73 THR A N 1
ATOM 571 C CA . THR A 1 73 ? -24.421 9.881 -7.441 1.00 50.97 73 THR A CA 1
ATOM 572 C C . THR A 1 73 ? -24.927 11.152 -8.107 1.00 50.97 73 THR A C 1
ATOM 574 O O . THR A 1 73 ? -24.646 12.251 -7.629 1.00 50.97 73 THR A O 1
ATOM 577 N N . ASP A 1 74 ? -25.612 10.972 -9.232 1.00 51.75 74 ASP A N 1
ATOM 578 C CA . ASP A 1 74 ? -26.885 11.629 -9.508 1.00 51.75 74 ASP A CA 1
ATOM 579 C C . ASP A 1 74 ? -27.010 13.071 -9.005 1.00 51.75 74 ASP A C 1
ATOM 581 O O . ASP A 1 74 ? -27.845 13.382 -8.159 1.00 51.75 74 ASP A O 1
ATOM 585 N N . PHE A 1 75 ? -26.257 13.997 -9.602 1.00 55.47 75 PHE A N 1
ATOM 586 C CA . PHE A 1 75 ? -26.795 15.349 -9.735 1.00 55.47 75 PHE A CA 1
ATOM 587 C C . PHE A 1 75 ? -27.775 15.349 -10.915 1.00 55.47 75 PHE A C 1
ATOM 589 O O . PHE A 1 75 ? -27.500 15.890 -11.985 1.00 55.47 75 PHE A O 1
ATOM 596 N N . ILE A 1 76 ? -28.892 14.639 -10.733 1.00 60.75 76 ILE A N 1
ATOM 597 C CA . ILE A 1 76 ? -30.100 14.828 -11.525 1.00 60.75 76 ILE A CA 1
ATOM 598 C C . ILE A 1 76 ? -30.935 15.867 -10.781 1.00 60.75 76 ILE A C 1
ATOM 600 O O . ILE A 1 76 ? -31.632 15.545 -9.826 1.00 60.75 76 ILE A O 1
ATOM 604 N N . GLU A 1 77 ? -30.908 17.099 -11.270 1.00 58.47 77 GLU A N 1
ATOM 605 C CA . GLU A 1 77 ? -32.086 17.964 -11.225 1.00 58.47 77 GLU A CA 1
ATOM 606 C C . GLU A 1 77 ? -32.495 18.250 -12.681 1.00 58.47 77 GLU A C 1
ATOM 608 O O . GLU A 1 77 ? -31.877 19.049 -13.381 1.00 58.47 77 GLU A O 1
ATOM 613 N N . LEU A 1 78 ? -33.496 17.491 -13.151 1.00 50.94 78 LEU A N 1
ATOM 614 C CA . LEU A 1 78 ? -34.459 17.885 -14.198 1.00 50.94 78 LEU A CA 1
ATOM 615 C C . LEU A 1 78 ? -35.428 18.943 -13.615 1.00 50.94 78 LEU A C 1
ATOM 617 O O . LEU A 1 78 ? -35.609 18.935 -12.395 1.00 50.94 78 LEU A O 1
ATOM 621 N N . PRO A 1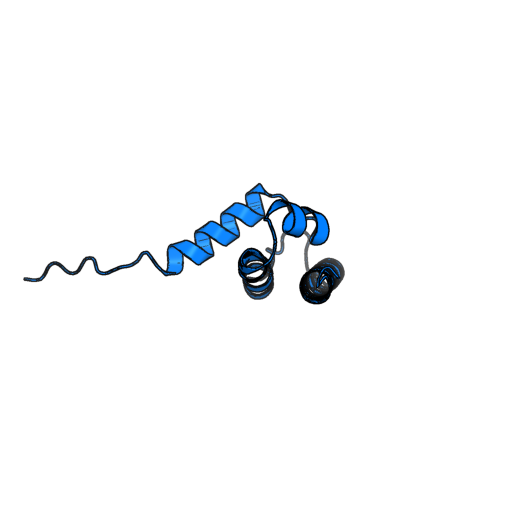 79 ? -36.270 19.633 -14.413 1.00 61.38 79 PRO A N 1
ATOM 622 C CA . PRO A 1 79 ? -36.156 20.130 -15.789 1.00 61.38 79 PRO A CA 1
ATOM 623 C C . PRO A 1 79 ? -36.133 21.675 -15.882 1.00 61.38 79 PRO A C 1
ATOM 625 O O . PRO A 1 79 ? -36.540 22.356 -14.914 1.00 61.38 79 PRO A O 1
#

Secondary structure (DSSP, 8-state):
----HHHHHHHHHHHHHHHT-SSTTPPPPHHHHHHHHHGGGTS-HHHHHHHHT--HHHHHHHHHHHHHTT---------

Radius of gyration: 15.48 Å; chains: 1; bounding box: 48×39×29 Å

Foldseek 3Di:
DPPCVLLLVLLVVLVVCVVVPPDPPDDDDLVSLVSLLVCVVPDPLVSNCVSNVHDSVVNVVSNCVVVVVVPPPDPDDDD

Organism: NCBI:txid342950